Protein AF-A0A936Y889-F1 (afdb_monomer)

Sequence (58 aa):
MATSNEARNAINQIYREILRRDADSAGMNAQISGLRSGMSLAQIRRAIADSPEARNRK

Solvent-accessible surface area (backbone atoms only — not comparable to full-atom values): 3414 Å² total; per-residue (Å²): 134,86,58,65,62,58,50,51,53,53,52,31,50,48,29,3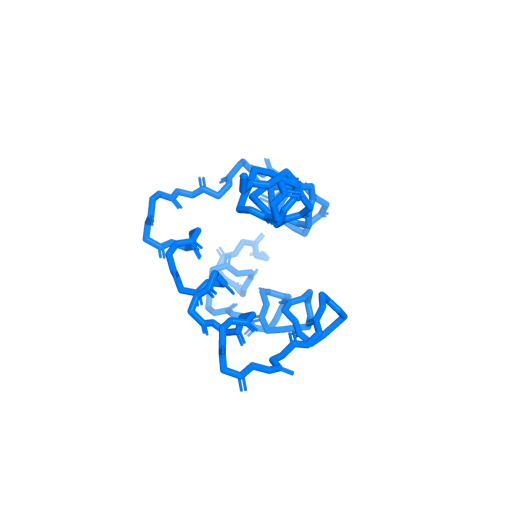7,73,72,66,72,37,73,59,50,76,65,58,46,50,54,50,53,48,40,45,74,75,67,47,51,73,72,54,48,48,49,53,50,61,70,26,70,75,38,60,73,69,109

pLDDT: mean 85.57, std 10.89, range [44.91, 93.88]

Secondary structure (DSSP, 8-state):
--SHHHHHHHHHHHHHHHHSSPPPHHHHHHHHHHHHTT--HHHHHHHHHHSHHHHTT-

Radius of gyration: 10.73 Å; Cα contacts (8 Å, |Δi|>4): 41; chains: 1; bounding box: 26×18×27 Å

Structure (mmCIF, N/CA/C/O backbone):
data_AF-A0A936Y889-F1
#
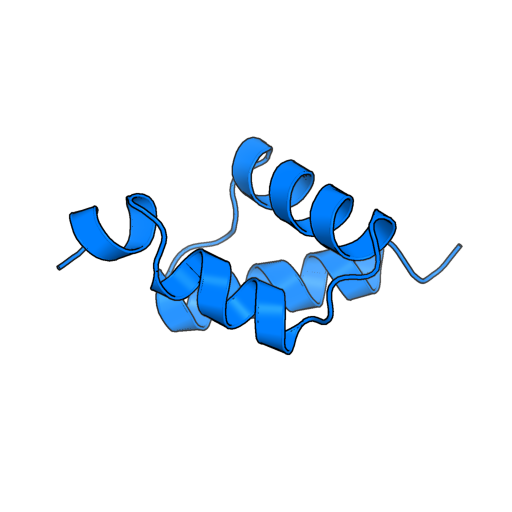_entry.id   AF-A0A936Y889-F1
#
loop_
_atom_site.group_PDB
_atom_site.id
_atom_site.type_symbol
_atom_site.label_atom_id
_atom_site.label_alt_id
_atom_site.label_comp_id
_atom_site.label_asym_id
_atom_site.label_entity_id
_atom_site.label_seq_id
_atom_site.pdbx_PDB_ins_code
_atom_site.Cartn_x
_atom_site.Cartn_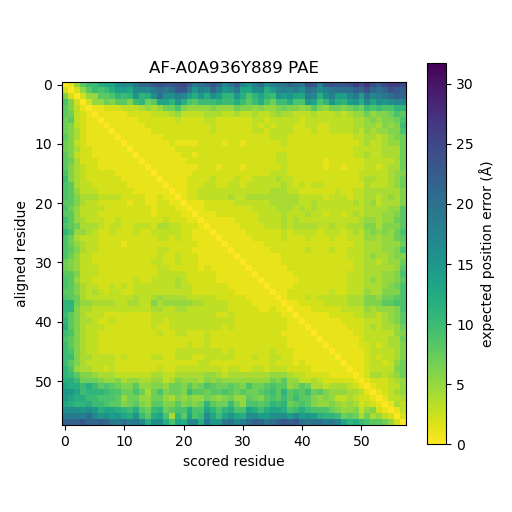y
_atom_site.Cartn_z
_atom_site.occupancy
_atom_site.B_iso_or_equiv
_atom_site.auth_seq_id
_atom_site.auth_comp_id
_atom_site.auth_asym_id
_atom_site.auth_atom_id
_atom_site.pdbx_PDB_model_num
ATOM 1 N N . MET A 1 1 ? 10.740 8.927 -14.809 1.00 44.91 1 MET A N 1
ATOM 2 C CA . MET A 1 1 ? 10.419 7.836 -13.862 1.00 44.91 1 MET A CA 1
ATOM 3 C C . MET A 1 1 ? 8.909 7.830 -13.635 1.00 44.91 1 MET A C 1
ATOM 5 O O . MET A 1 1 ? 8.433 8.490 -12.725 1.00 44.91 1 MET A O 1
ATOM 9 N N . ALA A 1 2 ? 8.167 7.155 -14.514 1.00 51.00 2 ALA A N 1
ATOM 10 C CA . ALA A 1 2 ? 6.697 7.089 -14.538 1.00 51.00 2 ALA A CA 1
ATOM 11 C C . ALA A 1 2 ? 6.207 5.697 -14.092 1.00 51.00 2 ALA A C 1
ATOM 13 O O . ALA A 1 2 ? 5.407 5.048 -14.750 1.00 51.00 2 ALA A O 1
ATOM 14 N N . THR A 1 3 ? 6.817 5.158 -13.036 1.00 60.84 3 THR A N 1
ATOM 15 C CA . THR A 1 3 ? 6.410 3.872 -12.443 1.00 60.84 3 THR A CA 1
ATOM 16 C C . THR A 1 3 ? 5.946 4.036 -11.002 1.00 60.84 3 THR A C 1
ATOM 18 O O . THR A 1 3 ? 5.127 3.258 -10.526 1.00 60.84 3 THR A O 1
ATOM 21 N N . SER A 1 4 ? 6.428 5.062 -10.292 1.00 74.31 4 SER A N 1
ATOM 22 C CA . SER A 1 4 ? 6.091 5.280 -8.882 1.00 74.31 4 SER A CA 1
ATOM 23 C C . SER A 1 4 ? 4.702 5.902 -8.694 1.00 74.31 4 SER A C 1
ATOM 25 O O . SER A 1 4 ? 4.002 5.536 -7.754 1.00 74.31 4 SER A O 1
ATOM 27 N N . ASN A 1 5 ? 4.270 6.799 -9.587 1.00 84.44 5 ASN A N 1
ATOM 28 C CA . ASN A 1 5 ? 2.974 7.479 -9.467 1.00 84.44 5 ASN A CA 1
ATOM 29 C C . ASN A 1 5 ? 1.815 6.566 -9.890 1.00 84.44 5 ASN A C 1
ATOM 31 O O . ASN A 1 5 ? 0.795 6.495 -9.214 1.00 84.44 5 ASN A O 1
ATOM 35 N N . GLU A 1 6 ? 2.007 5.803 -10.957 1.00 86.94 6 GLU A N 1
ATOM 36 C CA . GLU A 1 6 ? 1.091 4.793 -11.476 1.00 86.94 6 GLU A CA 1
ATOM 37 C C . GLU A 1 6 ? 0.904 3.669 -10.450 1.00 86.94 6 GLU A C 1
ATOM 39 O O . GLU A 1 6 ? -0.227 3.299 -10.137 1.00 86.94 6 GLU A O 1
ATOM 44 N N . ALA A 1 7 ? 2.001 3.196 -9.842 1.00 87.62 7 ALA A N 1
ATOM 45 C CA . ALA A 1 7 ? 1.955 2.240 -8.738 1.00 87.62 7 ALA A CA 1
ATOM 46 C C . ALA A 1 7 ? 1.171 2.779 -7.532 1.00 87.62 7 ALA A C 1
ATOM 48 O O . ALA A 1 7 ? 0.315 2.079 -6.995 1.00 87.62 7 ALA A O 1
ATOM 49 N N . ARG A 1 8 ? 1.422 4.031 -7.125 1.00 90.38 8 ARG A N 1
ATOM 50 C CA . ARG A 1 8 ? 0.686 4.692 -6.032 1.00 90.38 8 ARG A CA 1
ATOM 51 C C . ARG A 1 8 ? -0.806 4.793 -6.329 1.00 90.38 8 ARG A C 1
ATOM 53 O O . ARG A 1 8 ? -1.618 4.500 -5.458 1.00 90.38 8 ARG A O 1
ATOM 60 N N . ASN A 1 9 ? -1.170 5.162 -7.554 1.00 92.56 9 ASN A N 1
ATOM 61 C CA . ASN A 1 9 ? -2.567 5.254 -7.974 1.00 92.56 9 ASN A CA 1
ATOM 62 C C . ASN A 1 9 ? -3.255 3.883 -7.946 1.00 92.56 9 ASN A C 1
ATOM 64 O O . ASN A 1 9 ? -4.356 3.772 -7.406 1.00 92.56 9 ASN A O 1
ATOM 68 N N . ALA A 1 10 ? -2.589 2.838 -8.445 1.00 92.06 10 ALA A N 1
ATOM 69 C CA . ALA A 1 10 ? -3.102 1.471 -8.404 1.00 92.06 10 ALA A CA 1
ATOM 70 C C . ALA A 1 10 ? -3.284 0.963 -6.963 1.00 92.06 10 ALA A C 1
ATOM 72 O O . ALA A 1 10 ? -4.331 0.412 -6.627 1.00 92.06 10 ALA A O 1
ATOM 73 N N . ILE A 1 11 ? -2.302 1.199 -6.084 1.00 92.19 11 ILE A N 1
ATOM 74 C CA . ILE A 1 11 ? -2.395 0.849 -4.659 1.00 92.19 11 ILE A CA 1
ATOM 75 C C . ILE A 1 11 ? -3.556 1.601 -3.996 1.00 92.19 11 ILE A C 1
ATOM 77 O O . ILE A 1 11 ? -4.362 0.985 -3.301 1.00 92.19 11 ILE A O 1
ATOM 81 N N . ASN A 1 12 ? -3.701 2.905 -4.247 1.00 93.69 12 ASN A N 1
ATOM 82 C CA . ASN A 1 12 ? -4.816 3.691 -3.713 1.00 93.69 12 ASN A CA 1
ATOM 83 C C . ASN A 1 12 ? -6.177 3.170 -4.179 1.00 93.69 12 ASN A C 1
ATOM 85 O O . ASN A 1 12 ? -7.119 3.121 -3.392 1.00 93.69 12 ASN A O 1
ATOM 89 N N . GLN A 1 13 ? -6.297 2.758 -5.441 1.00 93.88 13 GLN A N 1
ATOM 90 C CA . GLN A 1 13 ? -7.529 2.155 -5.935 1.00 93.88 13 GLN A CA 1
ATOM 91 C C . GLN A 1 13 ? -7.859 0.856 -5.184 1.00 93.88 13 GLN A C 1
ATOM 93 O O . GLN A 1 13 ? -8.986 0.695 -4.721 1.00 93.88 13 GLN A O 1
ATOM 98 N N . ILE A 1 14 ? -6.870 -0.013 -4.965 1.00 92.56 14 ILE A N 1
ATOM 99 C CA . ILE A 1 14 ? -7.043 -1.248 -4.187 1.00 92.56 14 ILE A CA 1
ATOM 100 C C . ILE A 1 14 ? -7.492 -0.946 -2.746 1.00 92.56 14 ILE A C 1
ATOM 102 O O . ILE A 1 14 ? -8.413 -1.585 -2.236 1.00 92.56 14 ILE A O 1
ATOM 106 N N . TYR A 1 15 ? -6.882 0.047 -2.093 1.00 93.88 15 TYR A N 1
ATOM 107 C CA . TYR A 1 15 ? -7.288 0.490 -0.754 1.00 93.88 15 TYR A CA 1
ATOM 108 C C . TYR A 1 15 ? -8.740 0.984 -0.731 1.00 93.88 15 TYR A C 1
ATOM 110 O O . TYR A 1 15 ? -9.495 0.625 0.174 1.00 93.88 15 TYR A O 1
ATOM 118 N N . ARG A 1 16 ? -9.170 1.741 -1.745 1.00 92.31 16 ARG A N 1
ATOM 119 C CA . ARG A 1 16 ? -10.556 2.218 -1.851 1.00 92.31 16 ARG A CA 1
ATOM 120 C C . ARG A 1 16 ? -11.554 1.087 -2.079 1.00 92.31 16 ARG A C 1
ATOM 122 O O . ARG A 1 16 ? -12.639 1.117 -1.503 1.00 92.31 16 ARG A O 1
ATOM 129 N N . GLU A 1 17 ? -11.191 0.086 -2.873 1.00 91.19 17 GLU A N 1
ATOM 130 C CA . GLU A 1 17 ? -12.038 -1.078 -3.147 1.00 91.19 17 GLU A CA 1
ATOM 131 C C . GLU A 1 17 ? -12.206 -1.981 -1.916 1.00 91.19 17 GLU A C 1
ATOM 133 O O . GLU A 1 17 ? -13.314 -2.440 -1.646 1.00 91.19 17 GLU A O 1
ATOM 138 N N . ILE A 1 18 ? -11.132 -2.218 -1.153 1.00 90.38 18 ILE A N 1
ATOM 139 C CA . ILE A 1 18 ? -11.139 -3.150 -0.011 1.00 90.38 18 ILE A CA 1
ATOM 140 C C . ILE A 1 18 ? -11.526 -2.450 1.295 1.00 90.38 18 ILE A C 1
ATOM 142 O O . ILE A 1 18 ? -12.356 -2.947 2.050 1.00 90.38 18 ILE A O 1
ATOM 146 N N . LEU A 1 19 ? -10.907 -1.304 1.584 1.00 88.75 19 LEU A N 1
ATOM 147 C CA . LEU A 1 19 ? -10.994 -0.621 2.879 1.00 88.75 19 LEU A CA 1
ATOM 148 C C . LEU A 1 19 ? -11.879 0.628 2.849 1.00 88.75 19 LEU A C 1
ATOM 150 O O . LEU A 1 19 ? -12.042 1.265 3.892 1.00 88.75 19 LEU A O 1
ATOM 154 N N . ARG A 1 20 ? -12.429 0.998 1.681 1.00 90.62 20 ARG A N 1
ATOM 155 C CA . ARG A 1 20 ? -13.260 2.203 1.487 1.00 90.62 20 ARG A CA 1
ATOM 156 C C . ARG A 1 20 ? -12.575 3.499 1.949 1.00 90.62 20 ARG A C 1
ATOM 158 O O . ARG A 1 20 ? -13.238 4.447 2.355 1.00 90.62 20 ARG A O 1
ATOM 165 N N . ARG A 1 21 ? -11.243 3.541 1.888 1.00 89.50 21 ARG A N 1
ATOM 166 C CA . ARG A 1 21 ? -10.412 4.709 2.209 1.00 89.50 21 ARG A CA 1
ATOM 167 C C . ARG A 1 21 ? -9.200 4.760 1.292 1.00 89.50 21 ARG A C 1
ATOM 169 O O . ARG A 1 21 ? -8.849 3.746 0.697 1.00 89.50 21 ARG A O 1
ATOM 176 N N . ASP A 1 22 ? -8.530 5.900 1.243 1.00 89.94 22 ASP A N 1
ATOM 177 C CA . ASP A 1 22 ? -7.206 5.983 0.632 1.00 89.94 22 ASP A CA 1
ATOM 178 C C . ASP A 1 22 ? -6.137 5.335 1.530 1.00 89.94 22 ASP A C 1
ATOM 180 O O . ASP A 1 22 ? -6.316 5.184 2.750 1.00 89.94 22 ASP A O 1
ATOM 184 N N . ALA A 1 23 ? -5.023 4.925 0.916 1.00 89.06 23 ALA A N 1
ATOM 185 C CA . ALA A 1 23 ? -3.874 4.442 1.664 1.00 89.06 23 ALA A CA 1
ATOM 186 C C . ALA A 1 23 ? -3.245 5.607 2.437 1.00 89.06 23 ALA A C 1
ATOM 188 O O . ALA A 1 23 ? -3.020 6.685 1.887 1.00 89.06 23 ALA A O 1
ATOM 189 N N . ASP A 1 24 ? -2.935 5.383 3.710 1.00 90.31 24 ASP A N 1
ATOM 190 C CA . ASP A 1 24 ? -2.078 6.303 4.454 1.00 90.31 24 ASP A CA 1
ATOM 191 C C . ASP A 1 24 ? -0.609 6.151 4.015 1.00 90.31 24 ASP A C 1
ATOM 193 O O . ASP A 1 24 ? -0.236 5.225 3.286 1.00 90.31 24 ASP A O 1
ATOM 197 N N . SER A 1 25 ? 0.246 7.069 4.467 1.00 88.56 25 SER A N 1
ATOM 198 C CA . SER A 1 25 ? 1.667 7.084 4.110 1.00 88.56 25 SER A CA 1
ATOM 199 C C . SER A 1 25 ? 2.396 5.786 4.482 1.00 88.56 25 SER A C 1
ATOM 201 O O . SER A 1 25 ? 3.302 5.370 3.759 1.00 88.56 25 SER A O 1
ATOM 203 N N . ALA A 1 26 ? 2.014 5.131 5.584 1.00 88.25 26 ALA A N 1
ATOM 204 C CA . ALA A 1 26 ? 2.656 3.901 6.039 1.00 88.25 26 ALA A CA 1
ATOM 205 C C . ALA A 1 26 ? 2.244 2.706 5.166 1.00 88.25 26 ALA A C 1
ATOM 207 O O . ALA A 1 26 ? 3.110 1.997 4.647 1.00 88.25 26 ALA A O 1
ATOM 208 N N . GLY A 1 27 ? 0.942 2.541 4.925 1.00 89.38 27 GLY A N 1
ATOM 209 C CA . GLY A 1 27 ? 0.389 1.520 4.041 1.00 89.38 27 GLY A CA 1
ATOM 210 C C . GLY A 1 27 ? 0.920 1.657 2.617 1.00 89.38 27 GLY A C 1
ATOM 211 O O . GLY A 1 27 ? 1.394 0.682 2.035 1.00 89.38 27 GLY A O 1
ATOM 212 N N . MET A 1 28 ? 0.955 2.881 2.085 1.00 90.88 28 MET A N 1
ATOM 213 C CA . MET A 1 28 ? 1.507 3.152 0.757 1.00 90.88 28 MET A CA 1
ATOM 214 C C . MET A 1 28 ? 2.979 2.727 0.652 1.00 90.88 28 MET A C 1
ATOM 216 O O . MET A 1 28 ? 3.361 2.032 -0.291 1.00 90.88 28 MET A O 1
ATOM 220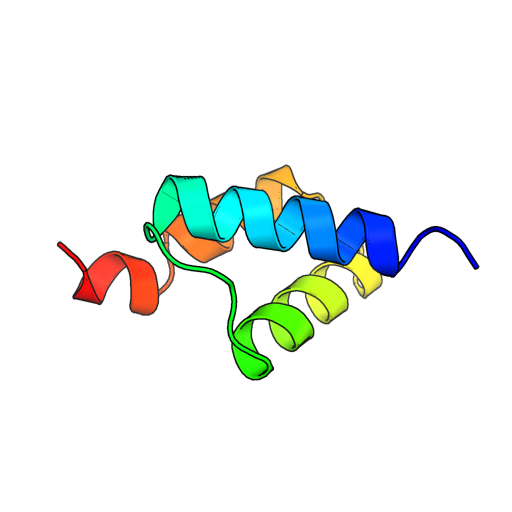 N N . ASN A 1 29 ? 3.812 3.093 1.631 1.00 90.62 29 ASN A N 1
ATOM 221 C CA . ASN A 1 29 ? 5.230 2.728 1.633 1.00 90.62 29 ASN A CA 1
ATOM 222 C C . ASN A 1 29 ? 5.453 1.212 1.750 1.00 90.62 29 ASN A C 1
ATOM 224 O O . ASN A 1 29 ? 6.350 0.680 1.089 1.00 90.62 29 ASN A O 1
ATOM 228 N N . ALA A 1 30 ? 4.630 0.510 2.533 1.00 90.56 30 ALA A N 1
ATOM 229 C CA . ALA A 1 30 ? 4.684 -0.946 2.641 1.00 90.56 30 ALA A CA 1
ATOM 230 C C . ALA A 1 30 ? 4.391 -1.622 1.290 1.00 90.56 30 ALA A C 1
ATOM 232 O O . ALA A 1 30 ? 5.173 -2.459 0.835 1.00 90.56 30 ALA A O 1
ATOM 233 N N . GLN A 1 31 ? 3.328 -1.201 0.597 1.00 91.56 31 GLN A N 1
ATOM 234 C CA . GLN A 1 31 ? 2.962 -1.788 -0.697 1.00 91.56 31 GLN A CA 1
ATOM 235 C C . GLN A 1 31 ? 3.959 -1.445 -1.810 1.00 91.56 31 GLN A C 1
ATOM 237 O O . GLN A 1 31 ? 4.303 -2.307 -2.618 1.00 91.56 31 GLN A O 1
ATOM 242 N N . ILE A 1 32 ? 4.485 -0.214 -1.835 1.00 90.62 32 ILE A N 1
ATOM 243 C CA . ILE A 1 32 ? 5.559 0.168 -2.767 1.00 90.62 32 ILE A CA 1
ATOM 244 C C . ILE A 1 32 ? 6.808 -0.682 -2.523 1.00 90.62 32 ILE A C 1
ATOM 246 O O . ILE A 1 32 ? 7.458 -1.104 -3.479 1.00 90.62 32 ILE A O 1
ATOM 250 N N . SER A 1 33 ? 7.147 -0.954 -1.262 1.00 90.62 33 SER A N 1
ATOM 251 C CA . SER A 1 33 ? 8.278 -1.826 -0.933 1.00 90.62 33 SER A CA 1
ATOM 252 C C . SER A 1 33 ? 8.036 -3.249 -1.437 1.00 90.62 33 SER A C 1
ATOM 254 O O . SER A 1 33 ? 8.924 -3.817 -2.063 1.00 90.62 33 SER A O 1
ATOM 256 N N . GLY A 1 34 ? 6.813 -3.773 -1.294 1.00 90.50 34 GLY A N 1
ATOM 257 C CA . GLY A 1 34 ? 6.405 -5.049 -1.891 1.00 90.50 34 GLY A CA 1
ATOM 258 C C . GLY A 1 34 ? 6.587 -5.088 -3.412 1.00 90.50 34 GLY A C 1
ATOM 259 O O . GLY A 1 34 ? 7.188 -6.029 -3.929 1.00 90.50 34 GLY A O 1
ATOM 260 N N . LEU A 1 35 ? 6.152 -4.044 -4.132 1.00 89.75 35 LEU A N 1
ATOM 261 C CA . LEU A 1 35 ? 6.378 -3.928 -5.583 1.00 89.75 35 LEU A CA 1
ATOM 262 C C . LEU A 1 35 ? 7.871 -3.947 -5.930 1.00 89.75 35 LEU A C 1
ATOM 264 O O . LEU A 1 35 ? 8.282 -4.629 -6.865 1.00 89.75 35 LEU A O 1
ATOM 268 N N . ARG A 1 36 ? 8.696 -3.224 -5.164 1.00 87.94 36 ARG A N 1
ATOM 269 C CA . ARG A 1 36 ? 10.156 -3.197 -5.361 1.00 87.94 36 ARG A CA 1
ATOM 270 C C . ARG A 1 36 ? 10.809 -4.549 -5.086 1.00 87.94 36 ARG A C 1
ATOM 272 O O . ARG A 1 36 ? 11.810 -4.865 -5.717 1.00 87.94 36 ARG A O 1
ATOM 279 N N . SER A 1 37 ? 10.238 -5.338 -4.183 1.00 89.56 37 SER A N 1
ATOM 280 C CA . SER A 1 37 ? 10.649 -6.716 -3.906 1.00 89.56 37 SER A CA 1
ATOM 281 C C . SER A 1 37 ? 10.129 -7.730 -4.936 1.00 89.56 37 SER A C 1
ATOM 283 O O . SER A 1 37 ? 10.400 -8.918 -4.792 1.00 89.56 37 SER A O 1
ATOM 285 N N . GLY A 1 38 ? 9.402 -7.290 -5.970 1.00 90.94 38 GLY A N 1
ATOM 286 C CA . GLY A 1 38 ? 8.905 -8.143 -7.052 1.00 90.94 38 GLY A CA 1
ATOM 287 C C . GLY A 1 38 ? 7.483 -8.673 -6.854 1.00 90.94 38 GLY A C 1
ATOM 288 O O . GLY A 1 38 ? 7.048 -9.532 -7.619 1.00 90.94 38 GLY A O 1
ATOM 289 N N . MET A 1 39 ? 6.733 -8.181 -5.861 1.00 91.12 39 MET A N 1
ATOM 290 C CA . MET A 1 39 ? 5.312 -8.515 -5.750 1.00 91.12 39 MET A CA 1
ATOM 291 C C . MET A 1 39 ? 4.509 -7.916 -6.907 1.00 91.12 39 MET A C 1
ATOM 293 O O . MET A 1 39 ? 4.744 -6.798 -7.357 1.00 91.12 39 MET A O 1
ATOM 297 N N . SER A 1 40 ? 3.488 -8.649 -7.335 1.00 91.94 40 SER A N 1
AT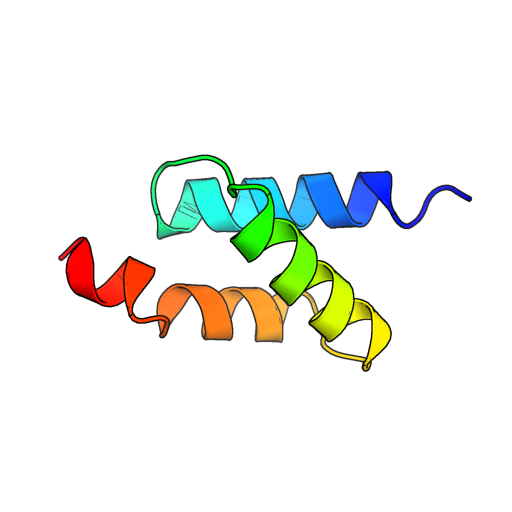OM 298 C CA . SER A 1 40 ? 2.461 -8.166 -8.257 1.00 91.94 40 SER A CA 1
ATOM 299 C C . SER A 1 40 ? 1.356 -7.391 -7.528 1.00 91.94 40 SER A C 1
ATOM 301 O O . SER A 1 40 ? 1.077 -7.624 -6.348 1.00 91.94 40 SER A O 1
ATOM 303 N N . LEU A 1 41 ? 0.629 -6.537 -8.257 1.00 89.56 41 LEU A N 1
ATOM 304 C CA . LEU A 1 41 ? -0.560 -5.847 -7.732 1.00 89.56 41 LEU A CA 1
ATOM 305 C C . LEU A 1 41 ? -1.626 -6.823 -7.201 1.00 89.56 41 LEU A C 1
ATOM 307 O O . LEU A 1 41 ? -2.300 -6.530 -6.217 1.00 89.56 41 LEU A O 1
ATOM 311 N N . ALA A 1 42 ? -1.750 -8.013 -7.797 1.00 91.94 42 ALA A N 1
ATOM 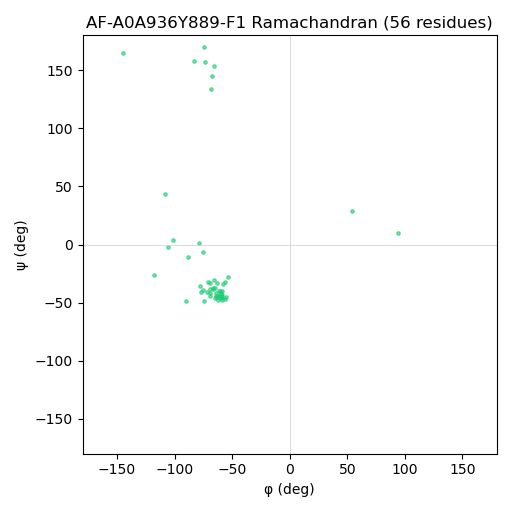312 C CA . ALA A 1 42 ? -2.672 -9.047 -7.328 1.00 91.94 42 ALA A CA 1
ATOM 313 C C . ALA A 1 42 ? -2.257 -9.655 -5.974 1.00 91.94 42 ALA A C 1
ATOM 315 O O . ALA A 1 42 ? -3.115 -10.038 -5.176 1.00 91.94 42 ALA A O 1
ATOM 316 N N . GLN A 1 43 ? -0.952 -9.761 -5.701 1.00 92.56 43 GLN A N 1
ATOM 317 C CA . GLN A 1 43 ? -0.447 -10.173 -4.386 1.00 92.56 43 GLN A CA 1
ATOM 318 C C . GLN A 1 43 ? -0.662 -9.070 -3.350 1.00 92.56 43 GLN A C 1
ATOM 320 O O . GLN A 1 43 ? -1.127 -9.367 -2.256 1.00 92.56 43 GLN A O 1
ATOM 325 N N . ILE A 1 44 ? -0.429 -7.810 -3.719 1.00 90.81 44 ILE A N 1
ATOM 326 C CA . ILE A 1 44 ? -0.701 -6.648 -2.860 1.00 90.81 44 ILE A CA 1
ATOM 327 C C . ILE A 1 44 ? -2.180 -6.567 -2.485 1.00 90.81 44 ILE A C 1
ATOM 329 O O . ILE A 1 44 ? -2.511 -6.416 -1.314 1.00 90.81 44 ILE A O 1
ATOM 333 N N . ARG A 1 45 ? -3.085 -6.750 -3.453 1.00 91.62 45 ARG A N 1
ATOM 334 C CA . ARG A 1 45 ? -4.531 -6.789 -3.198 1.00 91.62 45 ARG A CA 1
ATOM 335 C C . ARG A 1 45 ? -4.902 -7.841 -2.155 1.00 91.62 45 ARG A C 1
ATOM 337 O O . ARG A 1 45 ? -5.671 -7.543 -1.247 1.00 91.62 45 ARG A O 1
ATOM 344 N N . ARG A 1 46 ? -4.346 -9.051 -2.269 1.00 91.62 46 ARG A N 1
ATOM 345 C CA . ARG A 1 46 ? -4.557 -10.120 -1.281 1.00 91.62 46 ARG A CA 1
ATOM 346 C C . ARG A 1 46 ? -3.967 -9.757 0.078 1.00 91.62 46 ARG A C 1
ATOM 348 O O . ARG A 1 46 ? -4.668 -9.859 1.072 1.00 91.62 46 ARG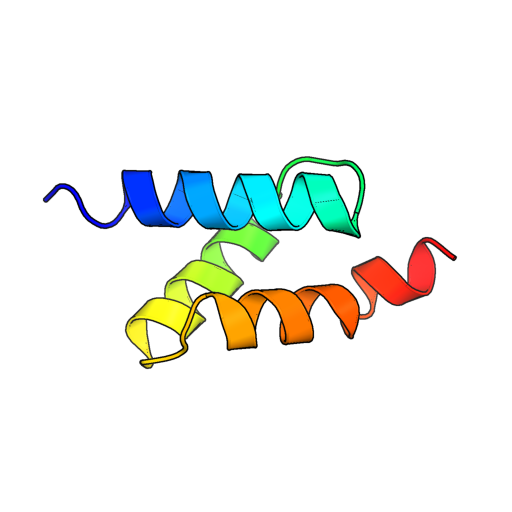 A O 1
ATOM 355 N N . ALA A 1 47 ? -2.738 -9.245 0.110 1.00 89.50 47 ALA A N 1
ATOM 356 C CA . ALA A 1 47 ? -2.088 -8.823 1.347 1.00 89.50 47 ALA A CA 1
ATOM 357 C C . ALA A 1 47 ? -2.887 -7.740 2.092 1.00 89.50 47 ALA A C 1
ATOM 359 O O . ALA A 1 47 ? -3.006 -7.812 3.310 1.00 89.50 47 ALA A O 1
ATOM 360 N N . ILE A 1 48 ? -3.473 -6.774 1.374 1.00 88.94 48 ILE A N 1
ATOM 361 C CA . ILE A 1 48 ? -4.347 -5.743 1.954 1.00 88.94 48 ILE A CA 1
ATOM 362 C C . ILE A 1 48 ? -5.667 -6.355 2.438 1.00 88.94 48 ILE A C 1
ATOM 364 O O . ILE A 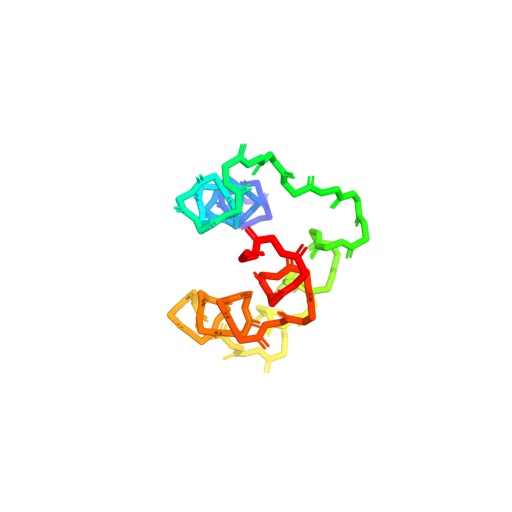1 48 ? -6.106 -6.039 3.536 1.00 88.94 48 ILE A O 1
ATOM 368 N N . ALA A 1 49 ? -6.294 -7.237 1.654 1.00 88.44 49 ALA A N 1
ATOM 369 C CA . ALA A 1 49 ? -7.538 -7.908 2.049 1.00 88.44 49 ALA A CA 1
ATOM 370 C C . ALA A 1 49 ? -7.371 -8.799 3.292 1.00 88.44 49 ALA A C 1
ATOM 372 O O . ALA A 1 49 ? -8.295 -8.908 4.097 1.00 88.44 49 ALA A O 1
ATOM 373 N N . ASP A 1 50 ? -6.194 -9.403 3.459 1.00 87.25 50 ASP A N 1
ATOM 374 C CA . ASP A 1 50 ? -5.862 -10.255 4.601 1.00 87.25 50 ASP A CA 1
ATOM 375 C C . ASP A 1 50 ? -5.290 -9.476 5.794 1.00 87.25 50 ASP A C 1
ATOM 377 O O . ASP A 1 50 ? -5.163 -10.048 6.886 1.00 87.25 50 ASP A O 1
ATOM 381 N N . SER A 1 51 ? -4.956 -8.191 5.611 1.00 82.12 51 SER A N 1
ATOM 382 C CA . SER A 1 51 ? -4.271 -7.391 6.623 1.00 82.12 51 SER A CA 1
ATOM 383 C C . SER A 1 51 ? -5.147 -7.176 7.864 1.00 82.12 51 SER A C 1
ATOM 385 O O . SER A 1 51 ? -6.383 -7.163 7.782 1.00 82.12 51 SER A O 1
ATOM 387 N N . PRO A 1 52 ? -4.532 -6.953 9.041 1.00 75.88 52 PRO A N 1
ATOM 388 C CA . PRO A 1 52 ? -5.267 -6.566 10.241 1.00 75.88 52 PRO A CA 1
ATOM 389 C C . PRO A 1 52 ? -6.162 -5.338 10.022 1.00 75.88 52 PRO A C 1
ATOM 391 O O . PRO A 1 52 ? -7.204 -5.219 10.655 1.00 75.88 52 PRO A O 1
ATOM 394 N N . GLU A 1 53 ? -5.808 -4.445 9.094 1.00 74.19 53 GLU A N 1
ATOM 395 C CA . GLU A 1 53 ? -6.586 -3.241 8.781 1.00 74.19 53 GLU A CA 1
ATOM 396 C C . GLU A 1 53 ? -7.899 -3.565 8.056 1.00 74.19 53 GLU A C 1
ATOM 398 O O . GLU A 1 53 ? -8.886 -2.855 8.254 1.00 74.19 53 GLU A O 1
ATOM 403 N N . ALA A 1 54 ? -7.925 -4.623 7.237 1.00 76.12 54 ALA A N 1
ATOM 404 C CA . ALA A 1 54 ? -9.151 -5.164 6.650 1.00 76.12 54 ALA A CA 1
ATOM 405 C C . ALA A 1 54 ? -9.967 -5.951 7.677 1.00 76.12 54 ALA A C 1
ATOM 407 O O . ALA A 1 54 ? -11.190 -5.833 7.724 1.00 76.12 54 ALA A O 1
ATOM 408 N N . ARG A 1 55 ? -9.293 -6.722 8.539 1.00 75.12 55 ARG A N 1
ATOM 409 C CA . ARG A 1 55 ? -9.946 -7.524 9.586 1.00 75.12 55 ARG A CA 1
ATOM 410 C C . ARG A 1 55 ? -10.608 -6.665 10.663 1.00 75.12 55 ARG A C 1
ATOM 412 O O . ARG A 1 55 ? -11.704 -6.998 11.090 1.00 75.12 55 ARG A O 1
ATOM 419 N N . ASN A 1 56 ? -9.994 -5.545 11.037 1.00 73.25 56 ASN A N 1
ATOM 420 C CA . ASN A 1 56 ? -10.537 -4.598 12.017 1.00 73.25 56 ASN A CA 1
ATOM 421 C C . ASN A 1 56 ? -11.685 -3.731 11.463 1.00 73.25 56 ASN A C 1
ATOM 423 O O . ASN A 1 56 ? -12.276 -2.964 12.216 1.00 73.25 56 ASN A O 1
ATOM 427 N N . ARG A 1 57 ? -11.978 -3.810 10.157 1.00 64.69 57 ARG A N 1
ATOM 428 C CA . ARG A 1 57 ? -13.077 -3.090 9.489 1.00 64.69 57 ARG A CA 1
ATOM 429 C C . ARG A 1 57 ? -14.321 -3.957 9.224 1.00 64.69 57 ARG A C 1
ATOM 431 O O . ARG A 1 57 ? -15.236 -3.467 8.564 1.00 64.69 57 ARG A O 1
ATOM 438 N N . LYS A 1 58 ? -14.339 -5.215 9.679 1.00 53.34 58 LYS A N 1
ATOM 439 C CA . LYS A 1 58 ? -15.521 -6.091 9.620 1.00 53.34 58 LYS A CA 1
ATOM 440 C C . LYS A 1 58 ? -16.504 -5.821 10.750 1.00 53.34 58 LYS A C 1
ATOM 442 O O . LYS A 1 58 ? -16.041 -5.449 11.848 1.00 53.34 58 LYS A O 1
#

Nearest PDB structures (foldseek):
  2l3w-assembly1_A  TM=7.140E-01  e=2.436E+00  Synechococcus elongatus PCC 7942 = FACHB-805
  7ocs-assembly1_D  TM=4.719E-01  e=8.939E-01  Acinetobacter baumannii ATCC 19606 = CIP 70.34 = JCM 6841
  7ocs-assembly2_C  TM=4.890E-01  e=1.148E+00  Acinetobacter baumannii ATCC 19606 = CIP 70.34 = JCM 6841
  7ocs-assembly2_B  TM=4.673E-01  e=1.476E+00  Acinetobacter baumannii ATCC 19606 = CIP 70.34 = JCM 6841
  7ocs-assembly1_A  TM=4.693E-01  e=2.436E+00  Acinetobacter baumannii ATCC 19606 = 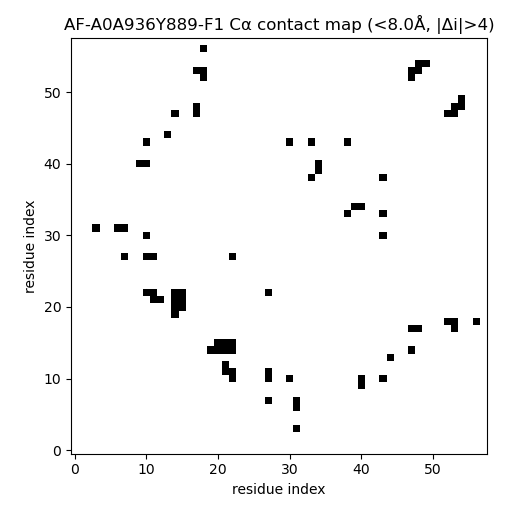CIP 70.34 = JCM 6841

Foldseek 3Di:
DPPLVVQQVLLQVLCCVQVVGGDDPVLSVVVVVCVVVPDDSVVSSVCSCPDVSSVVRD

Mean predicted aligned error: 4.45 Å